Protein AF-A0A838WDN5-F1 (afdb_monomer_lite)

Sequence (62 aa):
MTHSSLHDVEAIRAEAAADERAAILNIIERAMRQLAHGHGSTGAQVLQHLSDEIHRRGENPA

pLDDT: mean 76.07, std 10.37, range [44.12, 88.62]

Structure (mmCIF, N/CA/C/O backbone):
data_AF-A0A838WDN5-F1
#
_entry.id   AF-A0A838WDN5-F1
#
loop_
_atom_site.group_PDB
_atom_site.id
_atom_site.type_symbol
_atom_site.label_atom_id
_atom_site.label_alt_id
_atom_site.label_comp_id
_atom_site.label_asym_id
_atom_site.label_entity_id
_atom_site.label_seq_id
_atom_site.pdbx_PDB_ins_code
_atom_site.Cartn_x
_atom_site.Cartn_y
_atom_site.Cartn_z
_atom_site.occupancy
_atom_site.B_iso_or_equiv
_atom_site.auth_seq_id
_atom_site.auth_comp_id
_atom_site.auth_asym_id
_atom_site.auth_atom_id
_atom_site.pdbx_PDB_model_num
ATOM 1 N N . MET A 1 1 ? -27.661 -5.689 33.800 1.00 44.12 1 MET A N 1
ATOM 2 C CA . MET A 1 1 ? -27.457 -5.671 32.338 1.00 44.12 1 MET A CA 1
ATOM 3 C C . MET A 1 1 ? -26.172 -4.915 32.061 1.00 44.12 1 MET A C 1
ATOM 5 O O . MET A 1 1 ? -26.212 -3.702 31.937 1.00 44.12 1 MET A O 1
ATOM 9 N N . THR A 1 2 ? -25.037 -5.606 32.033 1.00 56.09 2 THR A N 1
ATOM 10 C CA . THR A 1 2 ? -23.766 -5.012 31.594 1.00 56.09 2 THR A CA 1
ATOM 11 C C . THR A 1 2 ? -22.892 -6.163 31.133 1.00 56.09 2 THR A C 1
ATOM 13 O O . THR A 1 2 ? -22.279 -6.860 31.931 1.00 56.09 2 THR A O 1
ATOM 16 N N . HIS A 1 3 ? -22.964 -6.425 29.834 1.00 53.16 3 HIS A N 1
ATOM 17 C CA . HIS A 1 3 ? -22.250 -7.490 29.142 1.00 53.16 3 HIS A CA 1
ATOM 18 C C . HIS A 1 3 ? -21.332 -6.851 28.089 1.00 53.16 3 HIS A C 1
ATOM 20 O O . HIS A 1 3 ? -21.324 -7.267 26.942 1.00 53.16 3 HIS A O 1
ATOM 26 N N . SER A 1 4 ? -20.613 -5.789 28.464 1.00 63.69 4 SER A N 1
ATOM 27 C CA . SER A 1 4 ? -19.712 -5.059 27.566 1.00 63.69 4 SER A CA 1
ATOM 28 C C . SER A 1 4 ? -18.431 -4.729 28.301 1.00 63.69 4 SER A C 1
ATOM 30 O O . SER A 1 4 ? -18.490 -4.128 29.371 1.00 63.69 4 SER A O 1
ATOM 32 N N . SER A 1 5 ? -17.298 -5.138 27.726 1.00 63.12 5 SER A N 1
ATOM 33 C CA . SER A 1 5 ? -16.053 -4.356 27.756 1.00 63.12 5 SER A CA 1
ATOM 34 C C . SER A 1 5 ? -14.891 -5.064 27.044 1.00 63.12 5 SER A C 1
ATOM 36 O O . SER A 1 5 ? -13.991 -4.371 26.584 1.00 63.12 5 SER A O 1
ATOM 38 N N . LEU A 1 6 ? -14.865 -6.401 26.953 1.00 59.69 6 LEU A N 1
ATOM 39 C CA . LEU A 1 6 ? -13.751 -7.138 26.318 1.00 59.69 6 LEU A CA 1
ATOM 40 C C . LEU A 1 6 ? -14.093 -7.685 24.926 1.00 59.69 6 LEU A C 1
ATOM 42 O O . LEU A 1 6 ? -13.309 -7.509 24.000 1.00 59.69 6 LEU A O 1
ATOM 46 N N . HIS A 1 7 ? -15.287 -8.258 24.758 1.00 65.31 7 HIS A N 1
ATOM 47 C CA . HIS A 1 7 ? -15.730 -8.815 23.473 1.00 65.31 7 HIS A CA 1
ATOM 48 C C . HIS A 1 7 ? -15.865 -7.740 22.373 1.00 65.31 7 HIS A C 1
ATOM 50 O O . HIS A 1 7 ? -15.542 -7.988 21.215 1.00 65.31 7 HIS A O 1
ATOM 56 N N . ASP A 1 8 ? -16.273 -6.518 22.738 1.00 75.50 8 ASP A N 1
ATOM 57 C CA . ASP A 1 8 ? -16.409 -5.392 21.799 1.00 75.50 8 ASP A CA 1
ATOM 58 C C . ASP A 1 8 ? -15.043 -4.914 21.275 1.00 75.50 8 ASP A C 1
ATOM 60 O O . ASP A 1 8 ? -14.897 -4.578 20.104 1.00 75.50 8 ASP A O 1
ATOM 64 N N . VAL A 1 9 ? -14.006 -4.940 22.120 1.00 73.75 9 VAL A N 1
ATOM 65 C CA . VAL A 1 9 ? -12.644 -4.533 21.737 1.00 73.75 9 VAL A CA 1
ATOM 66 C C . VAL A 1 9 ? -12.021 -5.538 20.770 1.00 73.75 9 VAL A C 1
ATOM 68 O O . VAL A 1 9 ? -11.325 -5.143 19.837 1.00 73.75 9 VAL A O 1
ATOM 71 N N . GLU A 1 10 ? -12.269 -6.834 20.967 1.00 77.88 10 GLU A N 1
ATOM 72 C CA . GLU A 1 10 ? -11.803 -7.876 20.047 1.00 77.88 10 GLU A CA 1
ATOM 73 C C . GLU A 1 10 ? -12.502 -7.790 18.684 1.00 77.88 10 GLU A C 1
ATOM 75 O O . GLU A 1 10 ? -11.828 -7.904 17.661 1.00 77.88 10 GLU A O 1
ATOM 80 N N . ALA A 1 11 ? -13.808 -7.499 18.656 1.00 74.38 11 ALA A N 1
ATOM 81 C CA . ALA A 1 11 ? -14.553 -7.275 17.417 1.00 74.38 11 ALA A CA 1
ATOM 82 C C . ALA A 1 11 ? -14.030 -6.055 16.634 1.00 74.38 11 ALA A C 1
ATOM 84 O O . ALA A 1 11 ? -13.748 -6.173 15.444 1.00 74.38 11 ALA A O 1
ATOM 85 N N . ILE A 1 12 ? -13.793 -4.927 17.316 1.00 67.62 12 ILE A N 1
ATOM 86 C CA . ILE A 1 12 ? -13.229 -3.707 16.708 1.00 67.62 12 ILE A CA 1
ATOM 87 C C . ILE A 1 12 ? -11.820 -3.965 16.149 1.00 67.62 12 ILE A C 1
ATOM 89 O O . ILE A 1 12 ? -11.486 -3.502 15.062 1.00 67.62 12 ILE A O 1
ATOM 93 N N . ARG A 1 13 ? -10.982 -4.735 16.859 1.00 76.00 13 ARG A N 1
ATOM 94 C CA . ARG A 1 13 ? -9.644 -5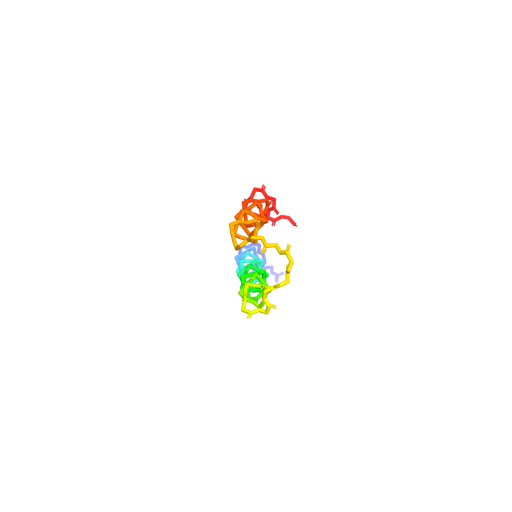.116 16.366 1.00 76.00 13 ARG A CA 1
ATOM 95 C C . ARG A 1 13 ? -9.715 -6.017 15.136 1.00 76.00 13 ARG A C 1
ATOM 97 O O . ARG A 1 13 ? -8.904 -5.859 14.227 1.00 76.00 13 ARG A O 1
ATOM 104 N N . ALA A 1 14 ? -10.654 -6.961 15.113 1.00 70.19 14 ALA A N 1
ATOM 105 C CA . ALA A 1 14 ? -10.846 -7.852 13.976 1.00 70.19 14 ALA A CA 1
ATOM 106 C C . ALA A 1 14 ? -11.358 -7.098 12.735 1.00 70.19 14 ALA A C 1
ATOM 108 O O . ALA A 1 14 ? -10.865 -7.355 11.638 1.00 70.19 14 ALA A O 1
ATOM 109 N N . GLU A 1 15 ? -12.284 -6.146 12.905 1.00 71.25 15 GLU A N 1
ATOM 110 C CA . GLU A 1 15 ? -12.744 -5.252 11.830 1.00 71.25 15 GLU A CA 1
ATOM 111 C C . GLU A 1 15 ? -11.605 -4.381 11.292 1.00 71.25 15 GLU A C 1
ATOM 113 O O . GLU A 1 15 ? -11.348 -4.391 10.089 1.00 71.25 15 GLU A O 1
ATOM 118 N N . ALA A 1 16 ? -10.844 -3.725 12.173 1.00 70.75 16 ALA A N 1
ATOM 119 C CA . ALA A 1 16 ? -9.713 -2.894 11.763 1.00 70.75 16 ALA A CA 1
ATOM 120 C C . ALA A 1 16 ? -8.653 -3.691 10.972 1.00 70.75 16 ALA A C 1
ATOM 122 O O . ALA A 1 16 ? -8.164 -3.232 9.940 1.00 70.75 16 ALA A O 1
ATOM 123 N N . ALA A 1 17 ? -8.343 -4.923 11.398 1.00 75.88 17 ALA A N 1
ATOM 124 C CA . ALA A 1 17 ? -7.408 -5.799 10.688 1.00 75.88 17 ALA A CA 1
ATOM 125 C C . ALA A 1 17 ? -7.944 -6.272 9.320 1.00 75.88 17 ALA A C 1
ATOM 127 O O . ALA A 1 17 ? -7.172 -6.467 8.372 1.00 75.88 17 ALA A O 1
ATOM 128 N N . ALA A 1 18 ? -9.260 -6.472 9.194 1.00 77.19 18 ALA A N 1
ATOM 129 C CA . ALA A 1 18 ? -9.892 -6.830 7.926 1.00 77.19 18 ALA A CA 1
ATOM 130 C C . ALA A 1 18 ? -9.837 -5.669 6.918 1.00 77.19 18 ALA A C 1
ATOM 132 O O . ALA A 1 18 ? -9.502 -5.890 5.747 1.00 77.19 18 ALA A O 1
ATOM 133 N N . ASP A 1 19 ? -10.085 -4.446 7.385 1.00 82.62 19 ASP A N 1
ATOM 134 C CA . ASP A 1 19 ? -10.017 -3.227 6.577 1.00 82.62 19 ASP A CA 1
ATOM 135 C C . ASP A 1 19 ? -8.589 -2.934 6.100 1.00 82.62 19 ASP A C 1
ATOM 137 O O . ASP A 1 19 ? -8.363 -2.629 4.923 1.00 82.62 19 ASP A O 1
ATOM 141 N N . GLU A 1 20 ? -7.596 -3.115 6.973 1.00 80.50 20 GLU A N 1
ATOM 142 C CA . GLU A 1 20 ? -6.182 -2.965 6.624 1.00 80.50 20 GLU A CA 1
ATOM 143 C C . GLU A 1 20 ? -5.765 -3.958 5.528 1.00 80.50 20 GLU A C 1
ATOM 145 O O . GLU A 1 20 ? -5.156 -3.580 4.518 1.00 80.50 20 GLU A O 1
ATOM 150 N N . ARG A 1 21 ? -6.171 -5.228 5.662 1.00 81.25 21 ARG A N 1
ATOM 151 C CA . ARG A 1 21 ? -5.899 -6.261 4.654 1.00 81.25 21 ARG A CA 1
ATOM 152 C C . ARG A 1 21 ? -6.523 -5.916 3.301 1.00 81.25 21 ARG A C 1
ATOM 154 O O . ARG A 1 21 ? -5.869 -6.088 2.270 1.00 81.25 21 ARG A O 1
ATOM 161 N N . ALA A 1 22 ? -7.763 -5.427 3.283 1.00 84.12 22 ALA A N 1
ATOM 162 C CA . ALA A 1 22 ? -8.428 -5.001 2.053 1.00 84.12 22 ALA A CA 1
ATOM 163 C C . ALA A 1 22 ? -7.706 -3.810 1.394 1.00 84.12 22 ALA A C 1
ATOM 165 O O . ALA A 1 22 ? -7.533 -3.778 0.171 1.00 84.12 22 ALA A O 1
ATOM 166 N N . ALA A 1 23 ? -7.224 -2.857 2.194 1.00 81.44 23 ALA A N 1
ATOM 167 C CA . ALA A 1 23 ? -6.475 -1.710 1.697 1.00 81.44 23 ALA A CA 1
ATOM 168 C C . ALA A 1 23 ? -5.131 -2.111 1.066 1.00 81.44 23 ALA A C 1
ATOM 170 O O . ALA A 1 23 ? -4.810 -1.644 -0.030 1.00 81.44 23 ALA A O 1
ATOM 171 N N . ILE A 1 24 ? -4.376 -3.010 1.706 1.00 83.50 24 ILE A N 1
ATOM 172 C CA . ILE A 1 24 ? -3.104 -3.525 1.175 1.00 83.50 24 ILE A CA 1
ATOM 173 C C . ILE A 1 24 ? -3.324 -4.242 -0.164 1.00 83.50 24 ILE A C 1
ATOM 175 O O . ILE A 1 24 ? -2.610 -3.973 -1.133 1.00 83.50 24 ILE A O 1
ATOM 179 N N . LEU A 1 25 ? -4.347 -5.101 -0.258 1.00 86.62 25 LEU A N 1
ATOM 180 C CA . LEU A 1 25 ? -4.680 -5.810 -1.499 1.00 86.62 25 LEU A CA 1
ATOM 181 C C . LEU A 1 25 ? -4.999 -4.845 -2.652 1.00 86.62 25 LEU A C 1
ATOM 183 O O . LEU A 1 25 ? -4.510 -5.041 -3.765 1.00 86.62 25 LEU A O 1
ATOM 187 N N . ASN A 1 26 ? -5.739 -3.767 -2.382 1.00 86.44 26 ASN A N 1
ATOM 188 C CA . ASN A 1 26 ? -6.050 -2.740 -3.382 1.00 86.44 26 ASN A CA 1
ATOM 189 C C . ASN A 1 26 ? -4.800 -2.009 -3.906 1.00 86.44 26 ASN A C 1
ATOM 191 O O . ASN A 1 26 ? -4.721 -1.686 -5.096 1.00 86.44 26 ASN A O 1
ATOM 195 N N . ILE A 1 27 ? -3.819 -1.733 -3.041 1.00 84.94 27 ILE A N 1
ATOM 196 C CA . ILE A 1 27 ? -2.561 -1.079 -3.440 1.00 84.94 27 ILE A CA 1
ATOM 197 C C . ILE A 1 27 ? -1.743 -2.023 -4.329 1.00 84.94 27 ILE A C 1
ATOM 199 O O . ILE A 1 27 ? -1.277 -1.606 -5.393 1.00 84.94 27 ILE A O 1
ATOM 203 N N . ILE A 1 28 ? -1.632 -3.299 -3.943 1.00 85.44 28 ILE A N 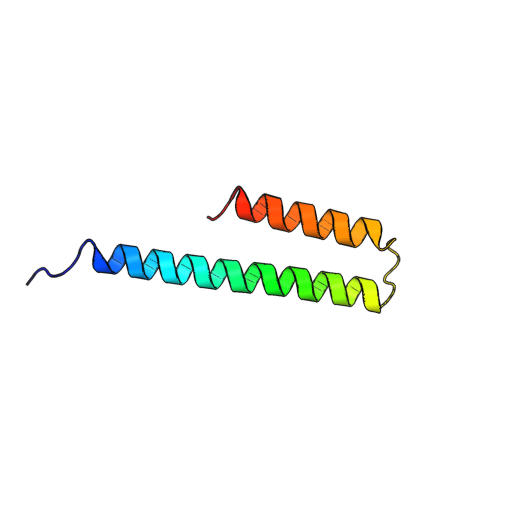1
ATOM 204 C CA . ILE A 1 28 ? -0.941 -4.327 -4.735 1.00 85.44 28 ILE A CA 1
ATOM 205 C C . ILE A 1 28 ? -1.593 -4.465 -6.117 1.00 85.44 28 ILE A C 1
ATOM 207 O O . ILE A 1 28 ? -0.898 -4.442 -7.132 1.00 85.44 28 ILE A O 1
ATOM 211 N N . GLU A 1 29 ? -2.924 -4.543 -6.189 1.00 87.44 29 GLU A N 1
ATOM 212 C CA . GLU A 1 29 ? -3.649 -4.649 -7.461 1.00 87.44 29 GLU A CA 1
ATOM 213 C C . GLU A 1 29 ? -3.397 -3.427 -8.365 1.00 87.44 29 GLU A C 1
ATOM 215 O O . GLU A 1 29 ? -3.220 -3.555 -9.579 1.00 87.44 29 GLU A O 1
ATOM 220 N N . ARG A 1 30 ? -3.338 -2.221 -7.785 1.00 85.81 30 ARG A N 1
ATOM 221 C CA . ARG A 1 30 ? -3.030 -0.987 -8.522 1.00 85.81 30 ARG A CA 1
ATOM 222 C C . ARG A 1 30 ? -1.602 -0.988 -9.068 1.00 85.81 30 ARG A C 1
ATOM 224 O O . ARG A 1 30 ? -1.419 -0.655 -10.237 1.00 85.81 30 ARG A O 1
ATOM 231 N N . ALA A 1 31 ? -0.626 -1.402 -8.266 1.00 83.00 31 ALA A N 1
ATOM 232 C CA . ALA A 1 31 ? 0.768 -1.525 -8.686 1.00 83.00 31 ALA A CA 1
ATOM 233 C C . ALA A 1 31 ? 0.927 -2.560 -9.814 1.00 83.00 31 ALA A C 1
ATOM 235 O O . ALA A 1 31 ? 1.544 -2.278 -10.839 1.00 83.00 31 ALA A O 1
ATOM 236 N N . MET A 1 32 ? 0.281 -3.724 -9.691 1.00 84.00 32 MET A N 1
ATOM 237 C CA . MET A 1 32 ? 0.276 -4.755 -10.736 1.00 84.00 32 MET A CA 1
ATOM 238 C C . MET A 1 32 ? -0.357 -4.260 -12.040 1.00 84.00 32 MET A C 1
ATOM 240 O O . MET A 1 32 ? 0.173 -4.522 -13.120 1.00 84.00 32 MET A O 1
ATOM 244 N N . ARG A 1 33 ? -1.451 -3.488 -11.962 1.00 83.62 33 ARG A N 1
ATOM 245 C CA . ARG A 1 33 ? -2.037 -2.831 -13.140 1.00 83.62 33 ARG A CA 1
ATOM 246 C C . ARG A 1 33 ? -1.064 -1.835 -13.771 1.00 83.62 33 ARG A C 1
ATOM 248 O O . ARG A 1 33 ? -0.889 -1.876 -14.983 1.00 83.62 33 ARG A O 1
ATOM 255 N N . GLN A 1 34 ? -0.404 -0.986 -12.985 1.00 81.94 34 GLN A N 1
ATOM 256 C CA . GLN A 1 34 ? 0.578 -0.021 -13.501 1.00 81.94 34 GLN A CA 1
ATOM 257 C C . GLN A 1 34 ? 1.750 -0.708 -14.216 1.00 81.94 34 GLN A C 1
ATOM 259 O O . GLN A 1 34 ? 2.137 -0.268 -15.299 1.00 81.94 34 GLN A O 1
ATOM 264 N N . LEU A 1 35 ? 2.246 -1.817 -13.657 1.00 81.88 35 LEU A N 1
ATOM 265 C CA . LEU A 1 35 ? 3.281 -2.655 -14.268 1.00 81.88 35 LEU A CA 1
ATOM 266 C C . LEU A 1 35 ? 2.813 -3.281 -15.589 1.00 81.88 35 LEU A C 1
ATOM 268 O O . LEU A 1 35 ? 3.511 -3.179 -16.594 1.00 81.88 35 LEU A O 1
ATOM 272 N N . ALA A 1 36 ? 1.624 -3.890 -15.608 1.00 76.50 36 ALA A N 1
ATOM 273 C CA . ALA A 1 36 ? 1.083 -4.561 -16.792 1.00 76.50 36 ALA A CA 1
ATOM 274 C C . ALA A 1 36 ? 0.807 -3.604 -17.964 1.00 76.50 36 ALA A C 1
ATOM 276 O O . ALA A 1 36 ? 0.917 -4.001 -19.121 1.00 76.50 36 ALA A O 1
ATOM 277 N N . HIS A 1 37 ? 0.462 -2.349 -17.673 1.00 77.12 37 HIS A N 1
ATOM 278 C CA . HIS A 1 37 ? 0.113 -1.351 -18.687 1.00 77.12 37 HIS A CA 1
ATOM 279 C C . HIS A 1 37 ? 1.299 -0.460 -19.092 1.00 77.12 37 HIS A C 1
ATOM 281 O O . HIS A 1 37 ? 1.124 0.441 -19.908 1.00 77.12 37 HIS A O 1
ATOM 287 N N . GLY A 1 38 ? 2.501 -0.686 -18.539 1.00 69.94 38 GLY A N 1
ATOM 288 C CA . GLY A 1 38 ? 3.713 0.040 -18.930 1.00 69.94 38 GLY A CA 1
ATOM 289 C C . GLY A 1 38 ? 3.601 1.559 -18.765 1.00 69.94 38 GLY A C 1
ATOM 290 O O . GLY A 1 38 ? 4.141 2.303 -19.583 1.00 69.94 38 GLY A O 1
ATOM 291 N N . HIS A 1 39 ? 2.874 2.029 -17.743 1.00 64.38 39 HIS A N 1
ATOM 292 C CA . HIS A 1 39 ? 2.662 3.457 -17.480 1.00 64.38 39 HIS A CA 1
ATOM 293 C C . HIS A 1 39 ? 3.982 4.155 -17.124 1.00 64.38 39 HIS A C 1
ATOM 295 O O . HIS A 1 39 ? 4.243 4.326 -15.942 1.00 64.38 39 HIS A O 1
ATOM 301 N N . GLY A 1 40 ? 4.806 4.543 -18.109 1.00 60.78 40 GLY A N 1
ATOM 302 C CA . GLY A 1 40 ? 5.893 5.549 -18.060 1.00 60.78 40 GLY A CA 1
ATOM 303 C C . GLY A 1 40 ? 6.950 5.464 -16.944 1.00 60.78 40 GLY A C 1
ATOM 304 O O . GLY A 1 40 ? 7.872 6.271 -16.910 1.00 60.78 40 GLY A O 1
ATOM 305 N N . SER A 1 41 ? 6.825 4.507 -16.038 1.00 65.44 41 SER A N 1
ATOM 306 C CA . SER A 1 41 ? 7.588 4.314 -14.820 1.00 65.44 41 SER A CA 1
ATOM 307 C C . SER A 1 41 ? 8.320 2.995 -14.972 1.00 65.44 41 SER A C 1
ATOM 309 O O . SER A 1 41 ? 7.765 1.999 -15.447 1.00 65.44 41 SER A O 1
ATOM 311 N N . THR A 1 42 ? 9.605 2.987 -14.631 1.00 76.50 42 THR A N 1
ATOM 312 C CA . THR A 1 42 ? 10.349 1.730 -14.601 1.00 76.50 42 THR A CA 1
ATOM 313 C C . THR A 1 42 ? 9.687 0.834 -13.558 1.00 76.50 42 THR A C 1
ATOM 315 O O . THR A 1 42 ? 9.298 1.310 -12.494 1.00 76.50 42 THR A O 1
ATOM 318 N N . GLY A 1 43 ? 9.534 -0.466 -13.827 1.00 76.19 43 GLY A N 1
ATOM 319 C CA . GLY A 1 43 ? 8.832 -1.352 -12.889 1.00 76.19 43 GLY A CA 1
ATOM 320 C C . GLY A 1 43 ? 9.418 -1.334 -11.469 1.00 76.19 43 GLY A C 1
ATOM 321 O O . GLY A 1 43 ? 8.693 -1.493 -10.492 1.00 76.19 43 GLY A O 1
ATOM 322 N N . ALA A 1 44 ? 10.710 -1.015 -11.348 1.00 76.88 44 ALA A N 1
ATOM 323 C CA . ALA A 1 44 ? 11.381 -0.748 -10.081 1.00 76.88 44 ALA A CA 1
ATOM 324 C C . ALA A 1 44 ? 10.766 0.422 -9.281 1.00 76.88 44 ALA A C 1
ATOM 326 O O . ALA A 1 44 ? 10.628 0.308 -8.069 1.00 76.88 44 ALA A O 1
ATOM 327 N N . GLN A 1 45 ? 10.351 1.518 -9.926 1.00 82.31 45 GLN A N 1
ATOM 328 C CA . GLN A 1 45 ? 9.703 2.658 -9.257 1.00 82.31 45 GLN A CA 1
ATOM 329 C C . GLN A 1 45 ? 8.318 2.295 -8.719 1.00 82.31 45 GLN A C 1
ATOM 331 O O . GLN A 1 45 ? 7.958 2.711 -7.621 1.00 82.31 45 GLN A O 1
ATOM 336 N N . VAL A 1 46 ? 7.557 1.489 -9.464 1.00 82.06 46 VAL A N 1
ATOM 337 C CA . VAL A 1 46 ? 6.238 1.014 -9.021 1.00 82.06 46 VAL A CA 1
ATOM 338 C C . VAL A 1 46 ? 6.376 0.098 -7.804 1.00 82.06 46 VAL A C 1
ATOM 340 O O . VAL A 1 46 ? 5.619 0.229 -6.845 1.00 82.06 46 VAL A O 1
ATOM 343 N N . LEU A 1 47 ? 7.370 -0.795 -7.814 1.00 82.00 47 LEU A N 1
ATOM 344 C CA . LEU A 1 47 ? 7.661 -1.675 -6.681 1.00 82.00 47 LEU A CA 1
ATOM 345 C C . LEU A 1 47 ? 8.176 -0.900 -5.460 1.00 82.00 47 LEU A C 1
ATOM 347 O O . LEU A 1 47 ? 7.755 -1.199 -4.346 1.00 82.00 47 LEU A O 1
ATOM 351 N N . GLN A 1 48 ? 9.022 0.116 -5.658 1.00 82.62 48 GLN A N 1
ATOM 352 C CA . GLN A 1 48 ? 9.481 0.990 -4.575 1.00 82.62 48 GLN A CA 1
ATOM 353 C C . GLN A 1 48 ? 8.305 1.741 -3.939 1.00 82.62 48 GLN A C 1
ATOM 355 O O . GLN A 1 48 ? 8.115 1.668 -2.732 1.00 82.62 48 GLN A O 1
ATOM 360 N N . HIS A 1 49 ? 7.456 2.375 -4.753 1.00 86.00 49 HIS A N 1
ATOM 361 C CA . HIS A 1 49 ? 6.268 3.078 -4.268 1.00 86.00 49 HIS A CA 1
ATOM 362 C C . HIS A 1 49 ? 5.296 2.140 -3.531 1.00 86.00 49 HIS A C 1
ATOM 364 O O . HIS A 1 49 ? 4.715 2.516 -2.516 1.00 86.00 49 HIS A O 1
ATOM 370 N N . LEU A 1 50 ? 5.114 0.907 -4.020 1.00 86.88 50 LEU A N 1
ATOM 371 C CA . LEU A 1 50 ? 4.319 -0.115 -3.334 1.00 86.88 50 LEU A CA 1
ATOM 372 C C . LEU A 1 50 ? 4.914 -0.466 -1.961 1.00 86.88 50 LEU A C 1
ATOM 374 O O . LEU A 1 50 ? 4.173 -0.553 -0.984 1.00 86.88 50 LEU A O 1
ATOM 378 N N . SER A 1 51 ? 6.232 -0.659 -1.890 1.00 85.06 51 SER A N 1
ATOM 379 C CA . SER A 1 51 ? 6.940 -0.955 -0.642 1.00 85.06 51 SER A CA 1
ATOM 380 C C . SER A 1 51 ? 6.785 0.177 0.375 1.00 85.06 51 SER A C 1
ATOM 382 O O . SER A 1 51 ? 6.446 -0.084 1.529 1.00 85.06 51 SER A O 1
ATOM 384 N N . ASP A 1 52 ? 6.973 1.425 -0.058 1.00 88.62 52 ASP A N 1
ATOM 385 C CA . ASP A 1 52 ? 6.863 2.607 0.802 1.00 88.62 52 ASP A CA 1
ATOM 386 C C . ASP A 1 52 ? 5.433 2.768 1.342 1.00 88.62 52 ASP A C 1
ATOM 388 O O . ASP A 1 52 ? 5.231 3.049 2.521 1.00 88.62 52 ASP A O 1
ATOM 392 N N . GLU A 1 53 ? 4.424 2.526 0.502 1.00 88.06 53 GLU A N 1
ATOM 393 C CA . GLU A 1 53 ? 3.015 2.648 0.879 1.00 88.06 53 GLU A CA 1
ATOM 394 C C . GLU A 1 53 ? 2.557 1.540 1.846 1.00 88.06 53 GLU A C 1
ATOM 396 O O . GLU A 1 53 ? 1.781 1.810 2.765 1.00 88.06 53 GLU A O 1
ATOM 401 N N . ILE A 1 54 ? 3.055 0.306 1.683 1.00 85.00 54 ILE A N 1
ATOM 402 C CA . ILE A 1 54 ? 2.820 -0.790 2.641 1.00 85.00 54 ILE A CA 1
ATOM 403 C C . ILE A 1 54 ? 3.489 -0.469 3.980 1.00 85.00 54 ILE A C 1
ATOM 405 O O . ILE A 1 54 ? 2.856 -0.601 5.026 1.00 85.00 54 ILE A O 1
ATOM 409 N N . HIS A 1 55 ? 4.745 -0.021 3.956 1.00 85.88 55 HIS A N 1
ATOM 410 C CA . HIS A 1 55 ? 5.489 0.317 5.166 1.00 85.88 55 HIS A CA 1
ATOM 411 C C . HIS A 1 55 ? 4.826 1.465 5.937 1.00 85.88 55 HIS A C 1
ATOM 413 O O . HIS A 1 55 ? 4.563 1.331 7.128 1.00 85.88 55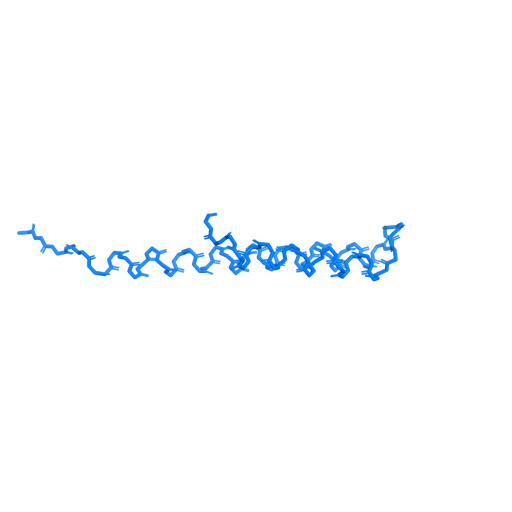 HIS A O 1
ATOM 419 N N . ARG A 1 56 ? 4.436 2.539 5.238 1.00 86.19 56 ARG A N 1
ATOM 420 C CA . ARG A 1 56 ? 3.725 3.691 5.810 1.00 86.19 56 ARG A CA 1
ATOM 421 C C . ARG A 1 56 ? 2.414 3.302 6.497 1.00 86.19 56 ARG A C 1
ATOM 423 O O . ARG A 1 56 ? 2.071 3.891 7.517 1.00 86.19 56 ARG A O 1
ATOM 430 N N . ARG A 1 57 ? 1.671 2.337 5.945 1.00 79.56 57 ARG A N 1
ATOM 431 C CA . ARG A 1 57 ? 0.445 1.814 6.574 1.00 79.56 57 ARG A CA 1
ATOM 432 C C .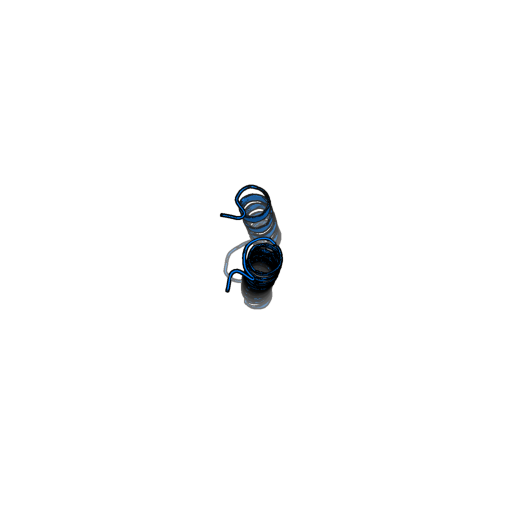 ARG A 1 57 ? 0.742 0.908 7.765 1.00 79.56 57 ARG A C 1
ATOM 434 O O . ARG A 1 57 ? 0.065 1.032 8.774 1.00 79.56 57 ARG A O 1
ATOM 441 N N . GLY A 1 58 ? 1.789 0.087 7.685 1.00 79.25 58 GLY A N 1
ATOM 442 C CA . GLY A 1 58 ? 2.240 -0.724 8.818 1.00 79.25 58 GLY A CA 1
ATOM 443 C C . GLY A 1 58 ? 2.743 0.108 10.006 1.00 79.25 58 GLY A C 1
ATOM 444 O O . GLY A 1 58 ? 2.578 -0.303 11.151 1.00 79.25 58 GLY A O 1
ATOM 445 N N . GL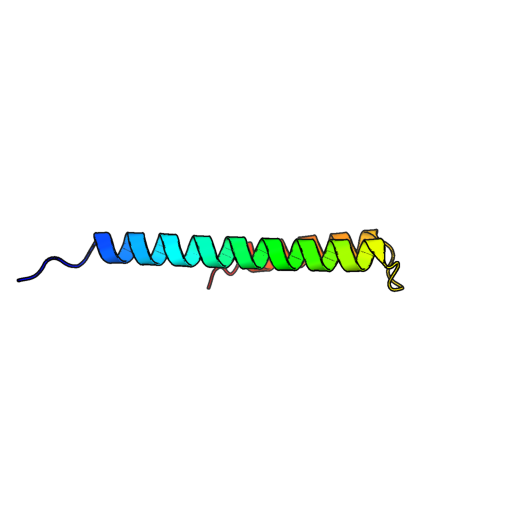U A 1 59 ? 3.328 1.284 9.758 1.00 82.00 59 GLU A N 1
ATOM 446 C CA . GLU A 1 59 ? 3.755 2.219 10.811 1.00 82.00 59 GLU A CA 1
ATOM 447 C C . GLU A 1 59 ? 2.620 3.109 11.339 1.00 82.00 59 GLU A C 1
ATOM 449 O O . GLU A 1 59 ? 2.691 3.586 12.472 1.00 82.00 59 GLU A O 1
ATOM 454 N N . ASN A 1 60 ? 1.568 3.327 10.544 1.00 62.84 60 ASN A N 1
ATOM 455 C CA . ASN A 1 60 ? 0.419 4.147 10.918 1.00 62.84 60 ASN A CA 1
ATOM 456 C C . ASN A 1 60 ? -0.909 3.398 10.682 1.00 62.84 60 ASN A C 1
ATOM 458 O O . ASN A 1 60 ? -1.615 3.701 9.716 1.00 62.84 60 ASN A O 1
ATOM 462 N N . PRO A 1 61 ? -1.253 2.433 11.559 1.00 56.25 61 PRO A N 1
ATOM 463 C CA . PRO A 1 61 ? -2.467 1.614 11.457 1.00 56.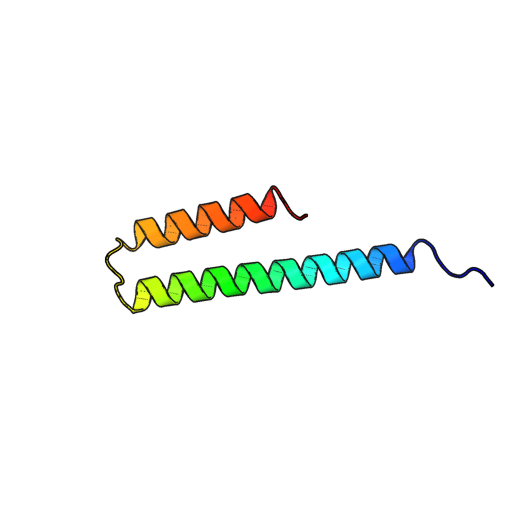25 61 PRO A CA 1
ATOM 464 C C . PRO A 1 61 ? -3.749 2.350 11.907 1.00 56.25 61 PRO A C 1
ATOM 466 O O . PRO A 1 61 ? -4.725 1.705 12.289 1.00 56.25 61 PRO A O 1
ATOM 469 N N . ALA A 1 62 ? -3.726 3.688 11.934 1.00 51.75 62 ALA A N 1
ATOM 470 C CA . ALA A 1 62 ? -4.773 4.551 12.486 1.00 51.75 62 ALA A CA 1
ATOM 471 C C . ALA A 1 62 ? -5.806 5.009 11.447 1.00 51.75 62 ALA A C 1
ATOM 473 O O . ALA A 1 62 ? -5.421 5.280 10.283 1.00 51.75 62 ALA A O 1
#

Foldseek 3Di:
DDPDDPVVVVVVVVVLVVVLVVVLVVLVVVLVVCVVVVPVDDNVVSVVVSVVVNVVCVVPSD

Secondary structure (DSSP, 8-state):
----SSHHHHHHHHHHHHHHHHHHHHHHHHHHHHHHTT-SS-HHHHHHHHHHHHHHHHH---

Radius of gyration: 17.15 Å; chains: 1; bounding box: 39×14×51 Å